Protein AF-A0AAW9I7V3-F1 (afdb_monomer_lite)

Sequence (81 aa):
MKSAGLAWAMGDIGVGLMAWLNLVAIVLLSNTVIKCFKDYERQMKLGIPRDDITFDPTPLGIKGATFWEERVASGENNPQS

Foldseek 3Di:
DPVVVVVVVVVVVVVVVVVVVVVVVCVVCVLVVVLQVVLQVVCVVVVNPPVLRADDVVVSVNPPPVVRPVCVVVVVSDPPD

pLDDT: mean 80.03, std 10.82, range [46.97, 94.56]

Secondary structure (DSSP, 8-state):
--HHHHHHHHHHHHHHHHHHHHHHHHHHHHHHHHHHHHHHHHHHHTT--GGG----TTTTT----HHHHHHHHTTTTSTT-

Organism: Clostridium perfringens (NCBI:txid1502)

InterPro domains:
  IPR001463 Sodium:alanine symporter [PF01235] (2-47)

Radius of gyration: 21.27 Å; chains: 1; bounding box: 52×24×54 Å

Structure (mmCIF, N/CA/C/O backbone):
data_AF-A0AAW9I7V3-F1
#
_entry.id   AF-A0AAW9I7V3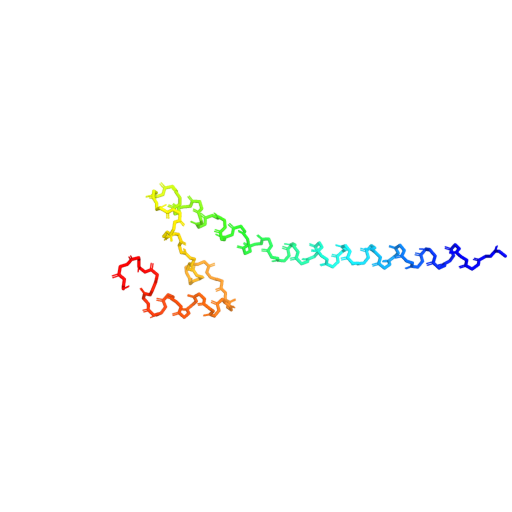-F1
#
loop_
_atom_site.group_PDB
_atom_site.id
_atom_site.type_symbol
_atom_site.label_atom_id
_atom_site.label_alt_id
_atom_site.label_comp_id
_atom_site.label_asym_id
_atom_site.label_entity_id
_atom_site.label_seq_id
_atom_site.pdbx_PDB_ins_code
_atom_site.Cartn_x
_atom_site.Cartn_y
_atom_site.Cartn_z
_atom_site.occupancy
_atom_site.B_iso_or_equiv
_atom_site.auth_seq_id
_atom_site.auth_comp_id
_atom_site.auth_asym_id
_atom_site.auth_atom_id
_atom_site.pdbx_PDB_model_num
ATOM 1 N N . MET A 1 1 ? 35.723 -2.733 -31.510 1.00 49.91 1 MET A N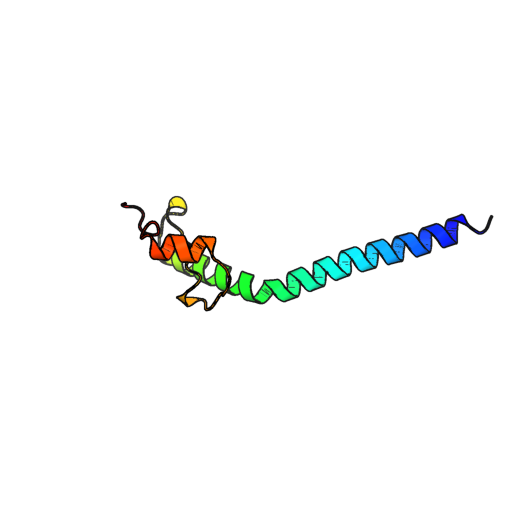 1
ATOM 2 C CA . MET A 1 1 ? 35.195 -1.992 -30.342 1.00 49.91 1 MET A CA 1
ATOM 3 C C . MET A 1 1 ? 33.919 -1.244 -30.733 1.00 49.91 1 MET A C 1
ATOM 5 O O . MET A 1 1 ? 34.005 -0.080 -31.082 1.00 49.91 1 MET A O 1
ATOM 9 N N . LYS A 1 2 ? 32.756 -1.916 -30.776 1.00 55.28 2 LYS A N 1
ATOM 10 C CA . LYS A 1 2 ? 31.432 -1.276 -30.997 1.00 55.28 2 LYS A CA 1
ATOM 11 C C . LYS A 1 2 ? 30.268 -2.012 -30.300 1.00 55.28 2 LYS A C 1
ATOM 13 O O . LYS A 1 2 ? 29.224 -1.415 -30.088 1.00 55.28 2 LYS A O 1
ATOM 18 N N . SER A 1 3 ? 30.452 -3.269 -29.885 1.00 63.28 3 SER A N 1
ATOM 19 C CA . SER A 1 3 ? 29.373 -4.101 -29.324 1.00 63.28 3 SER A CA 1
ATOM 20 C C . SER A 1 3 ? 29.049 -3.834 -27.846 1.00 63.28 3 SER A C 1
ATOM 22 O O . SER A 1 3 ? 27.899 -3.971 -27.450 1.00 63.28 3 SER A O 1
ATOM 24 N N . ALA A 1 4 ? 30.027 -3.415 -27.032 1.00 69.31 4 ALA A N 1
ATOM 25 C CA . ALA A 1 4 ? 29.817 -3.194 -25.596 1.00 69.31 4 ALA A CA 1
ATOM 26 C C . ALA A 1 4 ? 28.890 -1.999 -25.301 1.00 69.31 4 ALA A C 1
ATOM 28 O O . ALA A 1 4 ? 28.023 -2.109 -24.445 1.00 69.31 4 ALA A O 1
ATOM 29 N N . GLY A 1 5 ? 29.012 -0.891 -26.043 1.00 68.12 5 GLY A N 1
ATOM 30 C CA . GLY A 1 5 ? 28.129 0.276 -25.878 1.00 68.12 5 GLY A CA 1
ATOM 31 C C . GLY A 1 5 ? 26.681 0.007 -26.304 1.00 68.12 5 GLY A C 1
ATOM 32 O O . GLY A 1 5 ? 25.752 0.535 -25.707 1.00 68.12 5 GLY A O 1
ATOM 33 N N . LEU A 1 6 ? 26.486 -0.871 -27.291 1.00 73.06 6 LEU A N 1
ATOM 34 C CA . LEU A 1 6 ? 25.162 -1.307 -27.745 1.00 73.06 6 LEU A CA 1
ATOM 35 C C . LEU A 1 6 ? 24.498 -2.251 -26.729 1.00 73.06 6 LEU A C 1
ATOM 37 O O . LEU A 1 6 ? 23.307 -2.124 -26.461 1.00 73.06 6 LEU A O 1
ATOM 41 N N . ALA A 1 7 ? 25.273 -3.152 -26.117 1.00 77.25 7 ALA A N 1
ATOM 42 C CA . ALA A 1 7 ? 24.795 -4.017 -25.037 1.00 77.25 7 ALA A CA 1
ATOM 43 C C . ALA A 1 7 ? 24.432 -3.221 -23.769 1.00 77.25 7 ALA A C 1
ATOM 45 O O . ALA A 1 7 ? 23.414 -3.502 -23.143 1.00 77.25 7 ALA A O 1
ATOM 46 N N . TRP A 1 8 ? 25.221 -2.196 -23.432 1.00 76.81 8 TRP A N 1
ATOM 47 C CA . TRP A 1 8 ? 24.934 -1.289 -22.317 1.00 76.81 8 TRP A CA 1
ATOM 48 C C . TRP A 1 8 ? 23.657 -0.470 -22.536 1.00 76.81 8 TRP A C 1
ATOM 50 O O . TRP A 1 8 ? 22.792 -0.460 -21.666 1.00 76.81 8 TRP A O 1
ATOM 60 N N . ALA A 1 9 ? 23.469 0.113 -23.723 1.00 80.12 9 ALA A N 1
ATOM 61 C CA . ALA A 1 9 ? 22.255 0.868 -24.041 1.00 80.12 9 ALA A CA 1
ATOM 62 C C . ALA A 1 9 ? 20.976 0.004 -24.007 1.00 80.12 9 ALA A C 1
ATOM 64 O O . ALA A 1 9 ? 19.924 0.463 -23.567 1.00 80.12 9 ALA A O 1
ATOM 65 N N . MET A 1 10 ? 21.057 -1.264 -24.430 1.00 81.25 10 MET A N 1
ATOM 66 C CA . MET A 1 10 ? 19.938 -2.210 -24.303 1.00 81.25 10 MET A CA 1
ATOM 67 C C . MET A 1 10 ? 19.653 -2.582 -22.839 1.00 81.25 10 MET A C 1
ATOM 69 O O . MET A 1 10 ? 18.495 -2.786 -22.475 1.00 81.25 10 MET A O 1
ATOM 73 N N . GLY A 1 11 ? 20.688 -2.630 -21.993 1.00 83.31 11 GLY A N 1
ATOM 74 C CA . GLY A 1 11 ? 20.552 -2.814 -20.547 1.00 83.31 11 GLY A CA 1
ATOM 75 C C . GLY A 1 11 ? 19.815 -1.656 -19.872 1.00 83.31 11 GLY A C 1
ATOM 76 O O . GLY A 1 11 ? 18.866 -1.894 -19.126 1.00 83.31 11 GLY A O 1
ATOM 77 N N . ASP A 1 12 ? 20.173 -0.412 -20.195 1.00 86.06 12 ASP A N 1
ATOM 78 C CA . ASP A 1 12 ? 19.540 0.785 -19.620 1.00 86.06 12 ASP A CA 1
ATOM 79 C C . ASP A 1 12 ? 18.041 0.875 -19.955 1.00 86.06 12 ASP A C 1
ATOM 81 O O . ASP A 1 12 ? 17.228 1.244 -19.106 1.00 86.06 12 ASP A O 1
ATOM 85 N N . ILE A 1 13 ? 17.644 0.461 -21.164 1.00 87.25 13 ILE A N 1
ATOM 86 C CA . ILE A 1 13 ? 16.228 0.375 -21.561 1.00 87.25 13 ILE A CA 1
ATOM 87 C C . ILE A 1 13 ? 15.489 -0.687 -20.733 1.00 87.25 13 ILE A C 1
ATOM 89 O O . ILE A 1 13 ? 14.356 -0.457 -20.307 1.00 87.25 13 ILE A O 1
ATOM 93 N N . GLY A 1 14 ? 16.128 -1.829 -20.458 1.00 86.62 14 GLY A N 1
ATOM 94 C CA . GLY A 1 14 ? 15.573 -2.865 -19.584 1.00 86.62 14 GLY A CA 1
ATOM 95 C C . GLY A 1 14 ? 15.365 -2.376 -18.147 1.00 86.62 14 GLY A C 1
ATOM 96 O O . GLY A 1 14 ? 14.305 -2.608 -17.564 1.00 86.62 14 GLY A O 1
ATOM 97 N N . VAL A 1 15 ? 16.333 -1.635 -17.598 1.00 88.19 15 VAL A N 1
ATOM 98 C CA . VAL A 1 15 ? 16.241 -1.035 -16.254 1.00 88.19 15 VAL A CA 1
ATOM 99 C C . VAL A 1 15 ? 15.153 0.041 -16.202 1.00 88.19 15 VAL A C 1
ATOM 101 O O . VAL A 1 15 ? 14.350 0.063 -15.267 1.00 88.19 15 VAL A O 1
ATOM 104 N N . GLY A 1 16 ? 15.062 0.888 -17.231 1.00 89.56 16 GLY A N 1
ATOM 105 C CA . GLY A 1 16 ? 14.003 1.891 -17.353 1.00 89.56 16 GLY A CA 1
ATOM 106 C C . GLY A 1 16 ? 12.607 1.269 -17.418 1.00 89.56 16 GLY A C 1
ATOM 107 O O . GLY A 1 16 ? 11.697 1.720 -16.722 1.00 89.56 16 GLY A O 1
ATOM 108 N N . LEU A 1 17 ? 12.442 0.184 -18.183 1.00 93.00 17 LEU A N 1
ATOM 109 C CA . LEU A 1 17 ? 11.180 -0.553 -18.262 1.00 93.00 17 LEU A CA 1
ATOM 110 C C . LEU A 1 17 ? 10.808 -1.195 -16.918 1.00 93.00 17 LEU A C 1
ATOM 112 O O . LEU A 1 17 ? 9.648 -1.140 -16.514 1.00 93.00 17 LEU A O 1
ATOM 116 N N . MET A 1 18 ? 11.781 -1.757 -16.197 1.00 90.69 18 MET A N 1
ATOM 117 C CA . MET A 1 18 ? 11.566 -2.347 -14.873 1.00 90.69 18 MET A CA 1
ATOM 118 C C . MET A 1 18 ? 11.070 -1.305 -13.862 1.00 90.69 18 MET A C 1
ATOM 120 O O . MET A 1 18 ? 10.095 -1.542 -13.144 1.00 90.69 18 MET A O 1
ATOM 124 N N . ALA A 1 19 ? 11.692 -0.124 -13.849 1.00 92.75 19 ALA A N 1
ATOM 125 C CA . ALA A 1 19 ? 11.259 0.986 -13.009 1.00 92.75 19 ALA A CA 1
ATOM 126 C C . ALA A 1 19 ? 9.862 1.492 -13.404 1.00 92.75 19 ALA A C 1
ATOM 128 O O . ALA A 1 19 ? 9.041 1.777 -12.532 1.00 92.75 19 ALA A O 1
ATOM 129 N N . TRP A 1 20 ? 9.565 1.556 -14.706 1.00 93.19 20 TRP A N 1
ATOM 130 C CA . TRP A 1 20 ? 8.262 1.992 -15.203 1.00 93.19 20 TRP A CA 1
ATOM 131 C C . TRP A 1 20 ? 7.132 1.038 -14.805 1.00 93.19 20 TRP A C 1
ATOM 133 O O . TRP A 1 20 ? 6.082 1.489 -14.351 1.00 93.19 20 TRP A O 1
ATOM 143 N N . LEU A 1 21 ? 7.352 -0.278 -14.894 1.00 92.75 21 LEU A N 1
ATOM 144 C CA . LEU A 1 21 ? 6.384 -1.279 -14.432 1.00 92.75 21 LEU A CA 1
ATOM 145 C C . LEU A 1 21 ? 6.091 -1.135 -12.933 1.00 92.75 21 LEU A C 1
ATOM 147 O O . LEU A 1 21 ? 4.927 -1.164 -12.530 1.00 92.75 21 LEU A O 1
ATOM 151 N N . ASN A 1 22 ? 7.126 -0.910 -12.119 1.00 93.50 22 ASN A N 1
ATOM 152 C CA . ASN A 1 22 ? 6.956 -0.652 -10.690 1.00 93.50 22 ASN A CA 1
ATOM 153 C C . ASN A 1 22 ? 6.181 0.653 -10.430 1.00 93.50 22 ASN A C 1
ATOM 155 O O . ASN A 1 22 ? 5.285 0.689 -9.589 1.00 93.50 22 ASN A O 1
ATOM 159 N N . LEU A 1 23 ? 6.476 1.715 -11.184 1.00 93.44 23 LEU A N 1
ATOM 160 C CA . LEU A 1 23 ? 5.781 2.996 -11.062 1.00 93.44 23 LEU A CA 1
ATOM 161 C C . LEU A 1 23 ? 4.288 2.866 -11.394 1.00 93.44 23 LEU A C 1
ATOM 163 O O . LEU A 1 23 ? 3.446 3.349 -10.638 1.00 93.44 23 LEU A O 1
ATOM 167 N N . VAL A 1 24 ? 3.945 2.172 -12.483 1.00 94.56 24 VAL A N 1
ATOM 168 C CA . VAL A 1 24 ? 2.548 1.918 -12.870 1.00 94.56 24 VAL A CA 1
ATOM 169 C C . VAL A 1 24 ? 1.826 1.094 -11.804 1.00 94.56 24 VAL A C 1
ATOM 171 O O . VAL A 1 24 ? 0.699 1.433 -11.443 1.00 94.56 24 VAL A O 1
ATOM 174 N N . ALA A 1 25 ? 2.469 0.062 -11.248 1.00 92.62 25 ALA A N 1
ATOM 175 C CA . ALA A 1 25 ? 1.895 -0.721 -10.157 1.00 92.62 25 ALA A CA 1
ATOM 176 C C . ALA A 1 25 ? 1.579 0.161 -8.937 1.00 92.62 25 ALA A C 1
ATOM 178 O O . ALA A 1 25 ? 0.451 0.143 -8.447 1.00 92.62 25 ALA A O 1
ATOM 179 N N . ILE A 1 26 ? 2.522 1.003 -8.498 1.00 92.25 26 ILE A N 1
ATOM 180 C CA . ILE A 1 26 ? 2.304 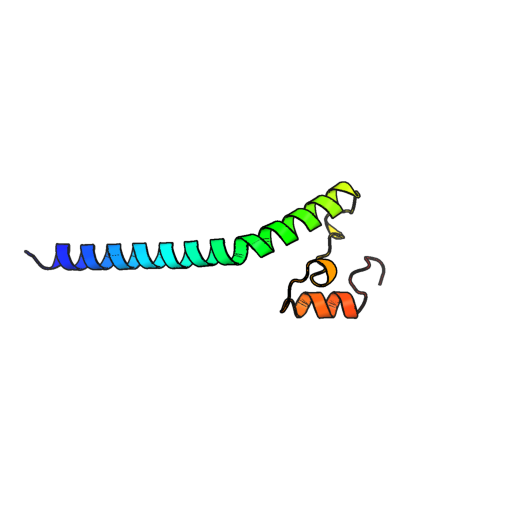1.936 -7.381 1.00 92.25 26 ILE A CA 1
ATOM 181 C C . ILE A 1 26 ? 1.120 2.861 -7.672 1.00 92.25 26 ILE A C 1
ATOM 183 O O . ILE A 1 26 ? 0.259 3.031 -6.809 1.00 92.25 26 ILE A O 1
ATOM 187 N N . VAL A 1 27 ? 1.023 3.423 -8.880 1.00 92.44 27 VAL A N 1
ATOM 188 C CA . VAL A 1 27 ? -0.080 4.323 -9.256 1.00 92.44 27 VAL A CA 1
ATOM 189 C C . VAL A 1 27 ? -1.432 3.604 -9.214 1.00 92.44 27 VAL A C 1
ATOM 191 O O . VAL A 1 27 ? -2.388 4.140 -8.655 1.00 92.44 27 VAL A O 1
ATOM 194 N N . LEU A 1 28 ? -1.518 2.376 -9.731 1.00 89.62 28 LEU A N 1
ATOM 195 C CA . LEU A 1 28 ? -2.749 1.578 -9.684 1.00 89.62 28 LEU A CA 1
ATOM 196 C C . LEU A 1 28 ? -3.155 1.221 -8.245 1.00 89.62 28 LEU A C 1
ATOM 198 O O . LEU A 1 28 ? -4.335 1.289 -7.900 1.00 89.62 28 LEU A O 1
ATOM 202 N N . LEU A 1 29 ? -2.184 0.894 -7.387 1.00 89.06 29 LEU A N 1
ATOM 203 C CA . LEU A 1 29 ? -2.415 0.596 -5.970 1.00 89.06 29 LEU A CA 1
ATOM 204 C C . LEU A 1 29 ? -2.674 1.846 -5.114 1.00 89.06 29 LEU A C 1
ATOM 206 O O . LEU A 1 29 ? -3.275 1.731 -4.045 1.00 89.06 29 LEU A O 1
ATOM 210 N N . SER A 1 30 ? -2.280 3.037 -5.571 1.00 90.06 30 SER A N 1
ATOM 211 C CA . SER A 1 30 ? -2.341 4.281 -4.789 1.00 90.06 30 SER A CA 1
ATOM 212 C C . SER A 1 30 ? -3.741 4.580 -4.250 1.00 90.06 30 SER A C 1
ATOM 214 O O . SER A 1 30 ? -3.884 4.987 -3.100 1.00 90.06 30 SER A O 1
ATOM 216 N N . ASN A 1 31 ? -4.793 4.327 -5.036 1.00 85.38 31 ASN A N 1
ATOM 217 C CA . ASN A 1 31 ? -6.171 4.555 -4.593 1.00 85.38 31 ASN A CA 1
ATOM 218 C C . ASN A 1 31 ? -6.547 3.653 -3.400 1.00 85.38 31 ASN A C 1
ATOM 220 O O . ASN A 1 31 ? -7.107 4.123 -2.409 1.00 85.38 31 ASN A O 1
ATOM 224 N N . THR A 1 32 ? -6.189 2.368 -3.462 1.00 86.31 32 THR A N 1
ATOM 225 C CA . THR A 1 32 ? -6.407 1.411 -2.367 1.00 86.31 32 THR A CA 1
ATOM 226 C C . THR A 1 32 ? -5.577 1.786 -1.144 1.00 86.31 32 THR A C 1
ATOM 228 O O . THR A 1 32 ? -6.116 1.848 -0.043 1.00 86.31 32 THR A O 1
ATOM 231 N N . VAL A 1 33 ? -4.299 2.129 -1.334 1.00 87.62 33 VAL A N 1
ATOM 232 C CA . VAL A 1 33 ? -3.396 2.542 -0.247 1.00 87.62 33 VAL A CA 1
ATOM 233 C C . VAL A 1 33 ? -3.950 3.753 0.503 1.00 87.62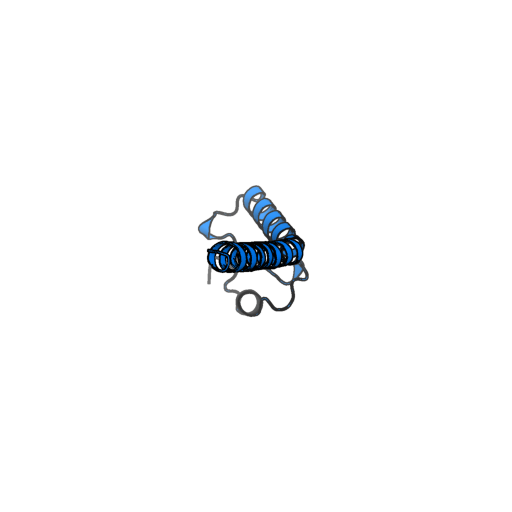 33 VAL A C 1
ATOM 235 O O . VAL A 1 33 ? -3.981 3.742 1.730 1.00 87.62 33 VAL A O 1
ATOM 238 N N . ILE A 1 34 ? -4.454 4.769 -0.207 1.00 88.31 34 ILE A N 1
ATOM 239 C CA . ILE A 1 34 ? -5.050 5.958 0.423 1.00 88.31 34 ILE A CA 1
ATOM 240 C C . ILE A 1 34 ? -6.289 5.587 1.250 1.00 88.31 34 ILE A C 1
ATOM 242 O O . ILE A 1 34 ? -6.487 6.142 2.330 1.00 88.31 34 ILE A O 1
ATOM 246 N N . LYS A 1 35 ? -7.130 4.660 0.773 1.00 86.88 35 LYS A N 1
ATOM 247 C CA . LYS A 1 35 ? -8.300 4.187 1.531 1.00 86.88 35 LYS A CA 1
ATOM 248 C C . LYS A 1 35 ? -7.891 3.462 2.811 1.00 86.88 35 LYS A C 1
ATOM 250 O O . LYS A 1 35 ? -8.398 3.810 3.873 1.00 86.88 35 LYS A O 1
ATOM 255 N N . CYS A 1 36 ? -6.951 2.521 2.715 1.00 86.00 36 CYS A N 1
ATOM 256 C CA . CYS A 1 36 ? -6.425 1.804 3.877 1.00 86.00 36 CYS A CA 1
ATOM 257 C C . CYS A 1 36 ? -5.782 2.768 4.881 1.00 86.00 36 CYS A C 1
ATOM 259 O O . CYS A 1 36 ? -6.013 2.664 6.080 1.00 86.00 36 CYS A O 1
ATOM 261 N N . PHE A 1 37 ? -5.018 3.748 4.391 1.00 87.31 37 PHE A N 1
ATOM 262 C CA . PHE A 1 37 ? -4.363 4.742 5.234 1.00 87.31 37 PHE A CA 1
ATOM 263 C C . PHE A 1 37 ? -5.368 5.615 5.995 1.00 87.31 37 PHE A C 1
ATOM 265 O O . PHE A 1 37 ? -5.224 5.811 7.198 1.00 87.31 37 PHE A O 1
ATOM 272 N N . LYS A 1 38 ? -6.422 6.097 5.323 1.00 86.81 38 LYS A N 1
ATOM 273 C CA . LYS A 1 38 ? -7.483 6.885 5.971 1.00 86.81 38 LYS A CA 1
ATOM 274 C C . LYS A 1 38 ? -8.230 6.093 7.040 1.00 86.81 38 LYS A C 1
ATOM 276 O O . LYS A 1 38 ? -8.595 6.662 8.068 1.00 86.81 38 LYS A O 1
ATOM 281 N N . ASP A 1 39 ? -8.473 4.809 6.795 1.00 85.56 39 ASP A N 1
ATOM 282 C CA . ASP A 1 39 ? -9.118 3.933 7.771 1.00 85.56 39 ASP A CA 1
ATOM 283 C C . ASP A 1 39 ? -8.223 3.707 8.999 1.00 85.56 39 ASP A C 1
ATOM 285 O O . ASP A 1 39 ? -8.661 3.925 10.129 1.00 85.56 39 ASP A O 1
ATOM 289 N N . TYR A 1 40 ? -6.935 3.429 8.779 1.00 85.50 40 TYR A N 1
ATOM 290 C CA . TYR A 1 40 ? -5.936 3.346 9.844 1.00 85.50 40 TYR A CA 1
ATOM 291 C C . TYR A 1 40 ? -5.861 4.642 10.672 1.00 85.50 40 TYR A C 1
ATOM 293 O O . TYR A 1 40 ? -5.916 4.608 11.901 1.00 85.50 40 TYR A O 1
ATOM 301 N N . GLU A 1 41 ? -5.791 5.808 10.020 1.00 87.88 41 GLU A N 1
ATOM 302 C CA . GLU A 1 41 ? -5.794 7.102 10.713 1.00 87.88 41 GLU A CA 1
ATOM 303 C C . GLU A 1 41 ? -7.068 7.320 11.534 1.00 87.88 41 GLU A C 1
ATOM 305 O O . GLU A 1 41 ? -7.007 7.881 12.630 1.00 87.88 41 GLU A O 1
ATOM 310 N N . ARG A 1 42 ? -8.230 6.902 11.019 1.00 87.44 42 ARG A N 1
ATOM 311 C CA . ARG A 1 42 ? -9.504 6.991 11.736 1.00 87.44 42 ARG A CA 1
ATOM 312 C C . ARG A 1 42 ? -9.480 6.123 12.992 1.00 87.44 42 ARG A C 1
ATOM 314 O O . ARG A 1 42 ? -9.834 6.625 14.054 1.00 87.44 42 ARG A O 1
ATOM 321 N N . GLN A 1 43 ? -9.035 4.874 12.889 1.00 84.69 43 GLN A N 1
ATOM 322 C CA . GLN A 1 43 ? -8.921 3.952 14.023 1.00 84.69 43 GLN A CA 1
ATOM 323 C C . GLN A 1 43 ? -7.938 4.465 15.083 1.00 84.69 43 GLN A C 1
ATOM 325 O O . GLN A 1 43 ? -8.257 4.494 16.271 1.00 84.69 43 GLN A O 1
ATOM 330 N N . MET A 1 44 ? -6.792 4.996 14.650 1.00 85.69 44 MET A N 1
ATOM 331 C CA . MET A 1 44 ? -5.805 5.597 15.548 1.00 85.69 44 MET A CA 1
ATOM 332 C C . MET A 1 44 ? -6.362 6.836 16.273 1.00 85.69 44 MET A C 1
ATOM 334 O O . MET A 1 44 ? -6.126 7.011 17.466 1.00 85.69 44 MET A O 1
ATOM 338 N N . LYS A 1 45 ? -7.147 7.682 15.588 1.00 86.56 45 LYS A N 1
ATOM 339 C CA . LYS A 1 45 ? -7.823 8.845 16.203 1.00 86.56 45 LYS A CA 1
ATOM 340 C C . LYS A 1 45 ? -8.931 8.452 17.182 1.00 86.56 45 LYS A C 1
ATOM 342 O O . LYS A 1 45 ? -9.212 9.220 18.095 1.00 86.56 45 LYS A O 1
ATOM 347 N N . LEU A 1 46 ? -9.543 7.282 17.007 1.00 85.56 46 LEU A N 1
ATOM 348 C CA . LEU A 1 46 ? -10.526 6.721 17.939 1.00 85.56 46 LEU A CA 1
ATOM 349 C C . LEU A 1 46 ? -9.877 6.134 19.205 1.00 85.56 46 LEU A C 1
ATOM 351 O O . LEU A 1 46 ? -10.595 5.714 20.107 1.00 85.56 46 LEU A O 1
ATOM 355 N N . GLY A 1 47 ? -8.542 6.134 19.294 1.00 83.62 47 GLY A N 1
ATOM 356 C CA . GLY A 1 47 ? -7.812 5.620 20.451 1.00 83.62 47 GLY A CA 1
ATOM 357 C C . GLY A 1 47 ? -7.718 4.096 20.488 1.00 83.62 47 GLY A C 1
ATOM 358 O O . GLY A 1 47 ? -7.439 3.544 21.549 1.00 83.62 47 GLY A O 1
ATOM 359 N N . ILE A 1 48 ? -7.946 3.421 19.354 1.00 81.81 48 ILE A N 1
ATOM 360 C CA . ILE A 1 48 ? -7.799 1.967 19.253 1.00 81.81 48 ILE A CA 1
ATOM 361 C C . ILE A 1 48 ? -6.316 1.616 19.478 1.00 81.81 48 ILE A C 1
ATOM 363 O O . ILE A 1 48 ? -5.447 2.217 18.828 1.00 81.81 48 ILE A O 1
ATOM 367 N N . PRO A 1 49 ? -5.999 0.692 20.407 1.00 77.56 49 PRO A N 1
ATOM 368 C CA . PRO A 1 49 ? -4.643 0.190 20.598 1.00 77.56 4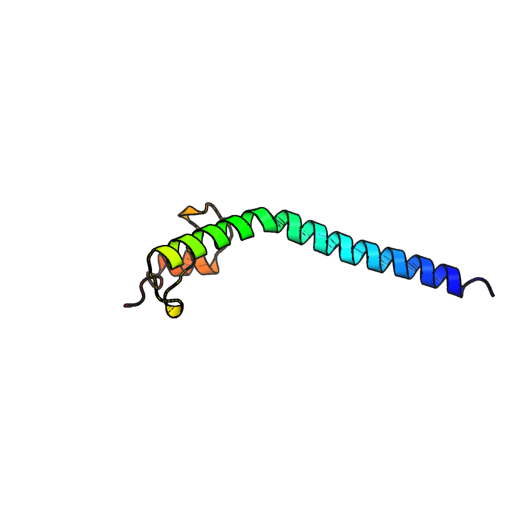9 PRO A CA 1
ATOM 369 C C . PRO A 1 49 ? -4.083 -0.334 19.278 1.00 77.56 49 PRO A C 1
ATOM 371 O O . PRO A 1 49 ? -4.807 -0.940 18.496 1.00 77.56 49 PRO A O 1
ATOM 374 N N . ARG A 1 50 ? -2.788 -0.126 19.012 1.00 73.62 50 ARG A N 1
ATOM 375 C CA . ARG A 1 50 ? -2.175 -0.565 17.742 1.00 73.62 50 ARG A CA 1
ATOM 376 C C . ARG A 1 50 ? -2.371 -2.054 17.460 1.00 73.62 50 ARG A C 1
ATOM 378 O O . ARG A 1 50 ? -2.476 -2.423 16.296 1.00 73.62 50 ARG A O 1
ATOM 385 N N . ASP A 1 51 ? -2.429 -2.856 18.515 1.00 76.81 51 ASP A N 1
ATOM 386 C CA . ASP A 1 51 ? -2.566 -4.310 18.453 1.00 76.81 51 ASP A CA 1
ATOM 387 C C . ASP A 1 51 ? -3.980 -4.748 18.018 1.00 76.81 51 ASP A C 1
ATOM 389 O O . ASP A 1 51 ? -4.146 -5.846 17.494 1.00 76.81 51 ASP A O 1
ATOM 393 N N . ASP A 1 52 ? -4.968 -3.852 18.143 1.00 73.19 52 ASP A N 1
ATOM 394 C CA . ASP A 1 52 ? -6.384 -4.092 17.839 1.00 73.19 52 ASP A CA 1
ATOM 395 C C . ASP A 1 52 ? -6.850 -3.385 16.554 1.00 73.19 52 ASP A C 1
ATOM 397 O O . ASP A 1 52 ? -8.037 -3.404 16.221 1.00 73.19 52 ASP A O 1
ATOM 401 N N . ILE A 1 53 ? -5.946 -2.724 15.820 1.00 79.44 53 ILE A N 1
ATOM 402 C CA . ILE A 1 53 ? -6.289 -2.088 14.543 1.00 79.44 53 ILE A CA 1
ATOM 403 C C . ILE A 1 53 ? -6.518 -3.184 13.502 1.00 79.44 53 ILE A C 1
ATOM 405 O O . ILE A 1 53 ? -5.599 -3.914 13.127 1.00 79.44 53 ILE A O 1
ATOM 409 N N . THR A 1 54 ? -7.746 -3.275 12.997 1.00 79.00 54 THR A N 1
ATOM 410 C CA . THR A 1 54 ? -8.144 -4.297 12.021 1.00 79.00 54 THR A CA 1
ATOM 411 C C . THR A 1 54 ? -8.560 -3.651 10.711 1.00 79.00 54 THR A C 1
ATOM 413 O O . THR A 1 54 ? -9.052 -2.528 10.684 1.00 79.00 54 THR A O 1
ATOM 416 N N . PHE A 1 55 ? -8.338 -4.335 9.593 1.00 80.62 55 PHE A N 1
ATOM 417 C CA . PHE A 1 55 ? -8.710 -3.820 8.282 1.00 80.62 55 PHE A CA 1
ATOM 418 C C . PHE A 1 55 ? -10.026 -4.451 7.820 1.00 80.62 55 PHE A C 1
ATOM 420 O O . PHE A 1 55 ? -10.096 -5.668 7.644 1.00 80.62 55 PHE A O 1
ATOM 427 N N . ASP A 1 56 ? -11.053 -3.625 7.595 1.00 78.12 56 ASP A N 1
ATOM 428 C CA . ASP A 1 56 ? -12.319 -4.061 7.000 1.00 78.12 56 ASP A CA 1
ATOM 429 C C . ASP A 1 56 ? -12.420 -3.590 5.532 1.00 78.12 56 ASP A C 1
ATOM 431 O O . ASP A 1 56 ? -12.613 -2.396 5.263 1.00 78.12 56 ASP A O 1
ATOM 435 N N . PRO A 1 57 ? -12.290 -4.502 4.551 1.00 76.81 57 PRO A N 1
ATOM 436 C CA . PRO A 1 57 ? -12.372 -4.163 3.130 1.00 76.81 57 PRO A CA 1
ATOM 437 C C . PRO A 1 57 ? -13.797 -3.810 2.669 1.00 76.81 57 PRO A C 1
ATOM 439 O O . PRO A 1 57 ? -13.961 -3.095 1.671 1.00 76.81 57 PRO A O 1
ATOM 442 N N . THR A 1 58 ? -14.820 -4.268 3.397 1.00 72.56 58 THR A N 1
ATOM 443 C CA . THR A 1 58 ? -16.243 -4.171 3.038 1.00 72.56 58 THR A CA 1
ATOM 444 C C . THR A 1 58 ? -16.744 -2.721 2.964 1.00 72.56 58 THR A C 1
ATOM 446 O O . THR A 1 58 ? -17.223 -2.315 1.900 1.00 72.56 58 THR A O 1
ATOM 449 N N . PRO A 1 59 ? -16.596 -1.879 4.013 1.00 74.00 59 PRO A N 1
ATOM 450 C CA . PRO A 1 59 ? -17.016 -0.478 3.980 1.00 74.00 59 PRO A CA 1
ATOM 451 C C . PRO A 1 59 ? -16.140 0.384 3.059 1.00 74.00 59 PRO A C 1
ATOM 453 O O . PRO A 1 59 ? -16.572 1.447 2.616 1.00 74.00 59 PRO A O 1
ATOM 456 N N . LEU A 1 60 ? -14.924 -0.066 2.730 1.00 73.31 60 LEU A N 1
ATOM 457 C CA . LEU A 1 60 ? -13.994 0.637 1.837 1.00 73.31 60 LEU A CA 1
ATOM 458 C C . LEU A 1 60 ? -14.239 0.326 0.346 1.00 73.31 60 LEU A C 1
ATOM 460 O O . LEU A 1 60 ? -13.642 0.963 -0.541 1.00 73.31 60 LEU A O 1
ATOM 464 N N . GLY A 1 61 ? -15.131 -0.630 0.057 1.00 73.69 61 GLY A N 1
ATOM 465 C CA . GLY A 1 61 ? -15.455 -1.092 -1.292 1.00 73.69 61 GLY A CA 1
ATOM 466 C C . GLY A 1 61 ? -14.260 -1.736 -1.996 1.00 73.69 61 GLY A C 1
ATOM 467 O O . GLY A 1 61 ? -14.141 -1.632 -3.219 1.00 73.69 61 GLY A O 1
ATOM 468 N N . ILE A 1 62 ? -13.336 -2.323 -1.230 1.00 76.12 62 ILE A N 1
ATOM 469 C CA . ILE A 1 62 ? -12.152 -3.010 -1.747 1.00 76.12 62 ILE A CA 1
ATOM 470 C C . ILE A 1 62 ? -12.560 -4.464 -1.981 1.00 76.12 62 ILE A C 1
ATOM 472 O O . ILE A 1 62 ? -12.879 -5.172 -1.038 1.00 76.12 62 ILE A O 1
ATOM 476 N N . LYS A 1 63 ? -12.599 -4.887 -3.248 1.00 72.06 63 LYS A N 1
ATOM 477 C CA . LYS A 1 63 ? -12.980 -6.251 -3.644 1.00 72.06 63 LYS A CA 1
ATOM 478 C C . LYS A 1 63 ? -11.739 -7.113 -3.844 1.00 72.06 63 LYS A C 1
ATOM 480 O O . LYS A 1 63 ? -10.758 -6.632 -4.411 1.00 72.06 63 LYS A O 1
ATOM 485 N N . GLY A 1 64 ? -11.814 -8.384 -3.453 1.00 75.62 64 GLY A N 1
ATOM 486 C CA . GLY A 1 64 ? -10.722 -9.347 -3.636 1.00 75.62 64 GLY A CA 1
ATOM 487 C C . GLY A 1 64 ? -9.734 -9.374 -2.472 1.00 75.62 64 GLY A C 1
ATOM 488 O O . GLY A 1 64 ? -8.628 -9.890 -2.617 1.00 75.62 64 GLY A O 1
ATOM 489 N N . ALA A 1 65 ? -10.125 -8.830 -1.318 1.00 80.25 65 ALA A N 1
ATOM 490 C CA . ALA A 1 65 ? -9.374 -8.938 -0.075 1.00 80.25 65 ALA A CA 1
ATOM 491 C C . ALA A 1 65 ? -9.863 -10.160 0.719 1.00 80.25 65 ALA A C 1
ATOM 493 O O . ALA A 1 65 ? -10.187 -10.037 1.897 1.00 80.25 65 ALA A O 1
ATOM 494 N N . THR A 1 66 ? -9.920 -11.329 0.070 1.00 79.81 66 THR A N 1
ATOM 495 C CA . THR A 1 66 ? -10.596 -12.545 0.562 1.00 79.81 66 THR A CA 1
ATOM 496 C C . THR A 1 66 ? -10.175 -12.919 1.982 1.00 79.81 66 THR A C 1
ATOM 498 O O . THR A 1 66 ? -11.012 -13.216 2.821 1.00 79.81 66 THR A O 1
ATOM 501 N N . PHE A 1 67 ? -8.879 -12.791 2.279 1.00 82.06 67 PHE A N 1
ATOM 502 C CA . PHE A 1 67 ? -8.324 -13.026 3.613 1.00 82.06 67 PHE A CA 1
ATOM 503 C C . PHE A 1 67 ? -8.985 -12.169 4.710 1.00 82.06 67 PHE A C 1
ATOM 505 O O . PHE A 1 67 ? -9.287 -12.660 5.792 1.00 82.06 67 PHE A O 1
ATOM 512 N N . TRP A 1 68 ? -9.222 -10.883 4.442 1.00 81.81 68 TRP A N 1
ATOM 513 C CA . TRP A 1 68 ? -9.831 -9.965 5.408 1.00 81.81 68 TRP A CA 1
ATOM 514 C C . TRP A 1 68 ? -11.356 -10.056 5.407 1.00 81.81 68 TRP A C 1
ATOM 516 O O . TRP A 1 68 ? -11.966 -9.932 6.463 1.00 81.81 68 TRP A O 1
ATOM 526 N N . GLU A 1 69 ? -11.966 -10.314 4.248 1.00 83.00 69 GLU A N 1
ATOM 527 C CA . GLU A 1 69 ? -13.407 -10.568 4.120 1.00 83.00 69 GLU A CA 1
ATOM 528 C C . GLU A 1 69 ? -13.829 -11.772 4.984 1.00 83.00 69 GLU A C 1
ATOM 530 O O . GLU A 1 69 ? -14.797 -11.682 5.741 1.00 83.00 69 GLU A O 1
ATOM 535 N N . GLU A 1 70 ? -13.060 -12.865 4.946 1.00 82.69 70 GLU A N 1
ATOM 536 C CA . GLU A 1 70 ? -13.289 -14.051 5.782 1.00 82.69 70 GLU A CA 1
ATOM 537 C C . GLU A 1 70 ? -13.132 -13.749 7.278 1.00 82.69 70 GLU A C 1
ATOM 539 O O . GLU A 1 70 ? -13.948 -14.198 8.079 1.00 82.69 70 GLU A O 1
ATOM 544 N N . ARG A 1 71 ? -12.142 -12.934 7.662 1.00 81.25 71 ARG A N 1
ATOM 545 C CA . ARG A 1 71 ? -11.887 -12.565 9.065 1.00 81.25 71 ARG A CA 1
ATOM 546 C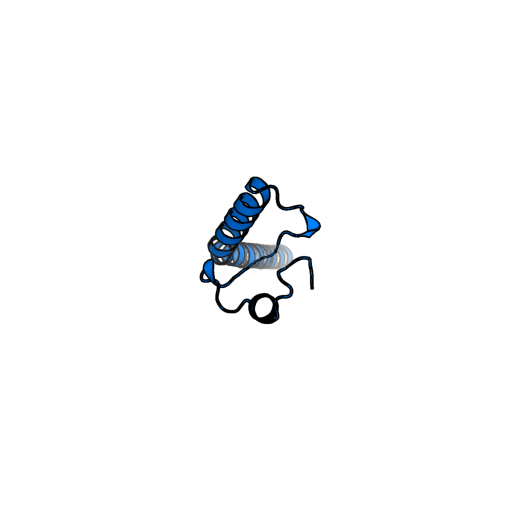 C . ARG A 1 71 ? -12.954 -11.639 9.658 1.00 81.25 71 ARG A C 1
ATOM 548 O O . ARG A 1 71 ? -13.281 -11.726 10.841 1.00 81.25 71 ARG A O 1
ATOM 555 N N . VAL A 1 72 ? -13.515 -10.747 8.836 1.00 80.81 72 VAL A N 1
ATOM 556 C CA . VAL A 1 72 ? -14.704 -9.959 9.202 1.00 80.81 72 VAL A CA 1
ATOM 557 C C . VAL A 1 72 ? -15.893 -10.903 9.402 1.00 80.81 72 VAL A C 1
ATOM 559 O O . VAL A 1 72 ? -16.611 -10.781 10.393 1.00 80.81 72 VAL A O 1
ATOM 562 N N . ALA A 1 73 ? -16.085 -11.861 8.487 1.00 79.38 73 ALA A N 1
ATOM 563 C CA . ALA A 1 73 ? -17.189 -12.816 8.537 1.00 79.38 73 ALA A CA 1
ATOM 564 C C . ALA A 1 73 ? -17.092 -13.811 9.711 1.00 79.38 73 ALA A C 1
ATOM 566 O O . ALA A 1 73 ? -18.130 -14.216 10.235 1.00 79.38 73 ALA A O 1
ATOM 567 N N . SER A 1 74 ? -15.882 -14.180 10.151 1.00 78.69 74 SER A N 1
ATOM 568 C CA . SER A 1 74 ? -15.653 -15.069 11.302 1.00 78.69 74 SER A CA 1
ATOM 569 C C . SER A 1 74 ? -15.835 -14.383 12.662 1.00 78.69 74 SER A C 1
ATOM 571 O O . SER A 1 74 ? -15.911 -15.065 13.681 1.00 78.69 74 SER A O 1
ATOM 573 N N . GLY A 1 75 ? -15.940 -13.048 12.706 1.00 69.00 75 GLY A N 1
ATOM 574 C CA . GLY A 1 75 ? -16.074 -12.286 13.953 1.00 69.00 75 GLY A CA 1
ATOM 575 C C . GLY A 1 75 ? -14.761 -12.076 14.721 1.00 69.00 75 GLY A C 1
ATOM 576 O O . GLY A 1 75 ? -14.769 -11.402 15.749 1.00 69.00 75 GLY A O 1
ATOM 577 N N . GLU A 1 76 ? -13.624 -12.553 14.201 1.00 65.81 76 GLU A N 1
ATOM 578 C CA . GLU A 1 76 ? -12.277 -12.368 14.784 1.00 65.81 76 GLU A CA 1
ATOM 579 C C . GLU A 1 76 ? -11.747 -10.927 14.688 1.00 65.81 76 GLU A C 1
ATOM 581 O O . GLU A 1 76 ? -10.654 -10.609 15.164 1.00 65.81 76 GLU A O 1
ATOM 586 N N . ASN A 1 77 ? -12.506 -10.024 14.065 1.00 64.62 77 ASN A N 1
ATOM 587 C CA . ASN A 1 77 ? -12.224 -8.591 14.103 1.00 64.62 77 ASN A CA 1
ATOM 588 C C . ASN A 1 77 ? -12.542 -7.933 15.453 1.00 64.62 77 ASN A C 1
ATOM 590 O O . ASN A 1 77 ? -12.251 -6.751 15.619 1.00 64.62 77 ASN A O 1
ATOM 594 N N . ASN A 1 78 ? -13.097 -8.675 16.416 1.00 56.72 78 ASN A N 1
ATOM 595 C CA . ASN A 1 78 ? -13.272 -8.205 17.782 1.00 56.72 78 ASN A CA 1
ATOM 596 C C . ASN A 1 78 ? -12.137 -8.751 18.671 1.00 56.72 78 ASN A C 1
ATOM 598 O O . ASN A 1 78 ? -12.011 -9.971 18.766 1.00 56.72 78 ASN A O 1
ATOM 602 N N . PRO A 1 79 ? -11.355 -7.911 19.372 1.00 54.47 79 PRO A N 1
ATOM 603 C CA . PRO A 1 79 ? -10.257 -8.353 20.245 1.00 54.47 79 PRO A CA 1
ATOM 604 C C . PRO A 1 79 ? -10.690 -9.148 21.505 1.00 54.47 79 PRO A C 1
ATOM 606 O O . PRO A 1 79 ? -9.950 -9.218 22.481 1.00 54.47 79 PRO A O 1
ATOM 609 N N . GLN A 1 80 ? -11.886 -9.755 21.517 1.00 48.44 80 GLN A N 1
ATOM 610 C CA . GLN A 1 80 ? -12.440 -10.519 22.646 1.00 48.44 80 GLN A CA 1
ATOM 611 C C . GLN A 1 80 ? -13.073 -11.883 22.276 1.00 48.44 80 GLN A C 1
ATOM 613 O O . GLN A 1 80 ? -13.891 -12.376 23.052 1.00 48.44 80 GLN A O 1
ATOM 618 N N . SER A 1 81 ? -12.749 -12.503 21.132 1.00 46.97 81 SER A N 1
ATOM 619 C CA . SER A 1 81 ? -13.154 -13.902 20.859 1.00 46.97 81 SER A CA 1
ATOM 620 C C . SER A 1 81 ? -12.187 -14.919 21.454 1.00 46.97 81 SER A C 1
ATOM 622 O O . SER A 1 81 ? -10.977 -14.767 21.168 1.00 46.97 81 SER A O 1
#